Protein AF-A0A0V1AIL8-F1 (afdb_monomer_lite)

Sequence (150 aa):
MDTMMRKMDDLAKRMEQMERAAPRPPRTALGCFRCGSLDHLRRDCPQLRTRARPAHALNNGHGDRRLLAVTELQAGQAPSVAGKLNGLEISLLLDSGAVVSVVPLSTWHKSTGGEPLEAAGGSILLGDGRRVRLCGQGTLPLQLGSWRGR

Structure (mmCIF, N/CA/C/O backbone):
data_AF-A0A0V1AIL8-F1
#
_entry.id   AF-A0A0V1AIL8-F1
#
loop_
_atom_site.group_PDB
_atom_site.id
_atom_site.type_symbol
_atom_site.label_atom_id
_atom_site.label_alt_id
_atom_site.label_comp_id
_atom_site.label_asym_id
_atom_site.label_entity_id
_atom_site.label_seq_id
_atom_site.pdbx_PDB_ins_code
_atom_site.Cartn_x
_atom_site.Cartn_y
_atom_site.Cartn_z
_atom_site.occupancy
_atom_site.B_iso_or_equiv
_atom_site.auth_seq_id
_atom_site.auth_comp_id
_atom_site.auth_asym_id
_atom_site.auth_atom_id
_atom_site.pdbx_PDB_model_num
ATOM 1 N N . MET A 1 1 ? -6.981 49.167 2.073 1.00 60.38 1 MET A N 1
ATOM 2 C CA . MET A 1 1 ? -6.264 47.868 2.062 1.00 60.38 1 MET A CA 1
ATOM 3 C C . MET A 1 1 ? -6.998 46.835 1.205 1.00 60.38 1 MET A C 1
ATOM 5 O O . MET A 1 1 ? -6.346 46.060 0.516 1.00 60.38 1 MET A O 1
ATOM 9 N N . ASP A 1 2 ? -8.329 46.898 1.137 1.00 67.00 2 ASP A N 1
ATOM 10 C CA . ASP A 1 2 ? -9.203 45.979 0.385 1.00 67.00 2 ASP A CA 1
ATOM 11 C C . ASP A 1 2 ? -8.920 45.911 -1.123 1.00 67.00 2 ASP A C 1
ATOM 13 O O . ASP A 1 2 ? -8.979 44.846 -1.732 1.00 67.00 2 ASP A O 1
ATOM 17 N N . THR A 1 3 ? -8.542 47.035 -1.736 1.00 74.81 3 THR A N 1
ATOM 18 C CA . THR A 1 3 ? -8.217 47.106 -3.171 1.00 74.81 3 THR A CA 1
ATOM 19 C C . THR A 1 3 ? -6.947 46.333 -3.533 1.00 74.81 3 THR A C 1
ATOM 21 O O . THR A 1 3 ? -6.831 45.830 -4.648 1.00 74.81 3 THR A O 1
ATOM 24 N N . MET A 1 4 ? -5.991 46.224 -2.605 1.00 69.62 4 MET A N 1
ATOM 25 C CA . MET A 1 4 ? -4.747 45.481 -2.829 1.00 69.62 4 MET A CA 1
ATOM 26 C C . MET A 1 4 ? -4.984 43.972 -2.709 1.00 69.62 4 MET A C 1
ATOM 28 O O . MET A 1 4 ? -4.476 43.203 -3.519 1.00 69.62 4 MET A O 1
ATOM 32 N N . MET A 1 5 ? -5.825 43.569 -1.752 1.00 72.69 5 MET A N 1
ATOM 33 C CA . MET A 1 5 ? -6.196 42.173 -1.511 1.00 72.69 5 MET A CA 1
ATOM 34 C C . MET A 1 5 ? -6.917 41.574 -2.728 1.00 72.69 5 MET A C 1
ATOM 36 O O . MET A 1 5 ? -6.508 40.542 -3.247 1.00 72.69 5 MET A O 1
ATOM 40 N N . ARG A 1 6 ? -7.875 42.317 -3.303 1.00 77.62 6 ARG A N 1
ATOM 41 C CA . ARG A 1 6 ? -8.583 41.907 -4.531 1.00 77.62 6 ARG A CA 1
ATOM 42 C C . ARG A 1 6 ? -7.661 41.741 -5.741 1.00 77.62 6 ARG A C 1
ATOM 44 O O . ARG A 1 6 ? -7.903 40.883 -6.582 1.00 77.62 6 ARG A O 1
ATOM 51 N N . LYS A 1 7 ? -6.605 42.557 -5.846 1.00 79.69 7 LYS A N 1
ATOM 52 C CA . LYS A 1 7 ? -5.611 42.427 -6.923 1.00 79.69 7 LYS A CA 1
ATOM 53 C C . LYS A 1 7 ? -4.747 41.179 -6.753 1.00 79.69 7 LYS A C 1
ATOM 55 O O . LYS A 1 7 ? -4.402 40.562 -7.755 1.00 79.69 7 LYS A O 1
ATOM 60 N N . MET A 1 8 ? -4.424 40.797 -5.517 1.00 80.25 8 MET A N 1
ATOM 61 C CA . MET A 1 8 ? -3.713 39.545 -5.249 1.00 80.25 8 MET A CA 1
ATOM 62 C C . MET A 1 8 ? -4.567 38.321 -5.589 1.00 80.25 8 MET A C 1
ATOM 64 O O . MET A 1 8 ? -4.051 37.395 -6.208 1.00 80.25 8 MET A O 1
ATOM 68 N N . ASP A 1 9 ? -5.866 38.349 -5.285 1.00 79.25 9 ASP A N 1
ATOM 69 C CA . ASP A 1 9 ? -6.784 37.258 -5.640 1.00 79.25 9 ASP A CA 1
ATOM 70 C C . ASP A 1 9 ? -6.947 37.099 -7.161 1.00 79.25 9 ASP A C 1
ATOM 72 O O . ASP A 1 9 ? -6.987 35.977 -7.674 1.00 79.25 9 ASP A O 1
ATOM 76 N N . ASP A 1 10 ? -7.005 38.210 -7.906 1.00 81.44 10 ASP A N 1
ATOM 77 C CA . ASP A 1 10 ? -7.098 38.175 -9.373 1.00 81.44 10 ASP A CA 1
ATOM 78 C C . ASP A 1 10 ? -5.805 37.635 -10.006 1.00 81.44 10 ASP A C 1
ATOM 80 O O . ASP A 1 10 ? -5.847 36.855 -10.958 1.00 81.44 10 ASP A O 1
ATOM 84 N N . LEU A 1 11 ? -4.644 37.984 -9.438 1.00 79.25 11 LEU A N 1
ATOM 85 C CA . LEU A 1 11 ? -3.350 37.437 -9.852 1.00 79.25 11 LEU A CA 1
ATOM 86 C C . LEU A 1 11 ? -3.232 35.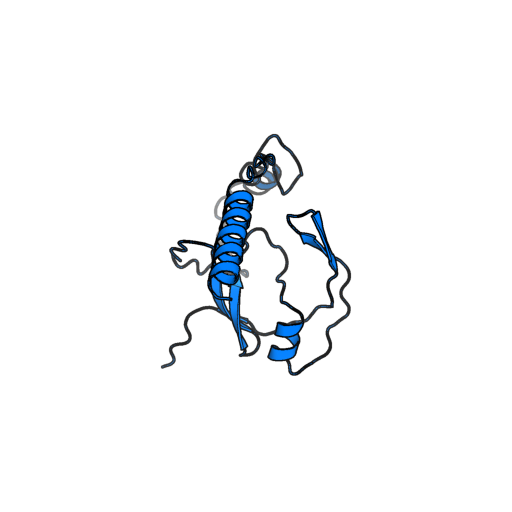941 -9.527 1.00 79.25 11 LEU A C 1
ATOM 88 O O . LEU A 1 11 ? -2.793 35.176 -10.384 1.00 79.25 11 LEU A O 1
ATOM 92 N N . ALA A 1 12 ? -3.686 35.507 -8.348 1.00 78.50 12 ALA A N 1
ATOM 93 C CA . ALA A 1 12 ? -3.688 34.098 -7.955 1.00 78.50 12 ALA A CA 1
ATOM 94 C C . ALA A 1 12 ? -4.558 33.249 -8.897 1.00 78.50 12 ALA A C 1
ATOM 96 O O . ALA A 1 12 ? -4.115 32.209 -9.387 1.00 78.50 12 ALA A O 1
ATOM 97 N N . LYS A 1 13 ? -5.754 33.740 -9.249 1.00 77.94 13 LYS A N 1
ATOM 98 C CA . LYS A 1 13 ? -6.630 33.081 -10.232 1.00 77.94 13 LYS A CA 1
ATOM 99 C C . LYS A 1 13 ? -5.996 32.986 -11.617 1.00 77.94 13 LYS A C 1
ATOM 101 O O . LYS A 1 13 ? -6.147 31.967 -12.287 1.00 77.94 13 LYS A O 1
ATOM 106 N N . ARG A 1 14 ? -5.278 34.026 -12.051 1.00 77.88 14 ARG A N 1
ATOM 107 C CA . ARG A 1 14 ? -4.578 34.030 -13.346 1.00 77.88 14 ARG A CA 1
ATOM 108 C C . ARG A 1 14 ? -3.415 33.038 -13.374 1.00 77.88 14 ARG A C 1
ATOM 110 O O . ARG A 1 14 ? -3.211 32.406 -14.407 1.00 77.88 14 ARG A O 1
ATOM 117 N N . MET A 1 15 ? -2.699 32.858 -12.263 1.00 72.50 15 MET A N 1
ATOM 118 C CA . MET A 1 15 ? -1.653 31.834 -12.150 1.00 72.50 15 MET A CA 1
ATOM 119 C C . MET A 1 15 ? -2.238 30.416 -12.219 1.00 72.50 15 MET A C 1
ATOM 121 O O . MET A 1 15 ? -1.769 29.610 -13.020 1.00 72.50 15 MET A O 1
ATOM 125 N N . GLU A 1 16 ? -3.326 30.136 -11.492 1.00 75.44 16 GLU A N 1
ATOM 126 C CA . GLU A 1 16 ? -3.992 28.821 -11.518 1.00 75.44 16 GLU A CA 1
ATOM 127 C C . GLU A 1 16 ? -4.579 28.493 -12.909 1.00 75.44 16 GLU A C 1
ATOM 129 O O . GLU A 1 16 ? -4.551 27.351 -13.378 1.00 75.44 16 GLU A O 1
ATOM 134 N N . GLN A 1 17 ? -5.089 29.507 -13.618 1.00 70.31 17 GLN A N 1
ATOM 135 C CA . GLN A 1 17 ? -5.621 29.348 -14.973 1.00 70.31 17 GLN A CA 1
ATOM 136 C C . GLN A 1 17 ? -4.517 29.073 -16.007 1.00 70.31 17 GLN A C 1
ATOM 138 O O . GLN A 1 17 ? -4.748 28.330 -16.963 1.00 70.31 17 GLN A O 1
ATOM 143 N N . MET A 1 18 ? -3.312 29.609 -15.792 1.00 63.00 18 MET A N 1
ATOM 144 C CA . MET A 1 18 ? -2.139 29.348 -16.629 1.00 63.00 18 MET A CA 1
ATOM 145 C C . MET A 1 18 ? -1.575 27.937 -16.397 1.00 63.00 18 MET A C 1
ATOM 147 O O . MET A 1 18 ? -1.212 27.265 -17.359 1.00 63.00 18 MET A O 1
ATOM 151 N N . GLU A 1 19 ? -1.600 27.436 -15.156 1.00 63.22 19 GLU A N 1
ATOM 152 C CA . GLU A 1 19 ? -1.229 26.047 -14.836 1.00 63.22 19 GLU A CA 1
ATOM 153 C C . GLU A 1 19 ? -2.203 25.023 -15.439 1.00 63.22 19 GLU A C 1
ATOM 155 O O . GLU A 1 19 ? -1.780 23.981 -15.944 1.00 63.22 19 GLU A O 1
ATOM 160 N N . ARG A 1 20 ? -3.510 25.324 -15.471 1.00 61.41 20 ARG A N 1
ATOM 161 C CA . ARG A 1 20 ? -4.511 24.465 -16.136 1.00 61.41 20 ARG A CA 1
ATOM 162 C C . ARG A 1 20 ? -4.405 24.456 -17.663 1.00 61.41 20 ARG A C 1
ATOM 164 O O . ARG A 1 20 ? -4.902 23.513 -18.281 1.00 61.41 20 ARG A O 1
ATOM 171 N N . ALA A 1 21 ? -3.783 25.472 -18.259 1.00 55.47 21 ALA A N 1
ATOM 172 C CA . ALA A 1 21 ? -3.571 25.589 -19.701 1.00 55.47 21 ALA A CA 1
ATOM 173 C C . ALA A 1 21 ? -2.252 24.953 -20.183 1.00 55.47 21 ALA A C 1
ATOM 175 O O . ALA A 1 21 ? -1.985 24.945 -21.386 1.00 55.47 21 ALA A O 1
ATOM 176 N N . ALA A 1 22 ? -1.438 24.395 -19.278 1.00 53.81 22 ALA A N 1
ATOM 177 C CA . ALA A 1 22 ? -0.236 23.666 -19.657 1.00 53.81 22 ALA A CA 1
ATOM 178 C C . ALA A 1 22 ? -0.601 22.463 -20.557 1.00 53.81 22 ALA A C 1
ATOM 180 O O . ALA A 1 22 ? -1.507 21.690 -20.213 1.00 53.81 22 ALA A O 1
ATOM 181 N N . PRO A 1 23 ? 0.086 22.261 -21.700 1.00 48.88 23 PRO A N 1
ATOM 182 C CA . PRO A 1 23 ? -0.129 21.087 -22.528 1.00 48.88 23 PRO A CA 1
ATOM 183 C C . PRO A 1 23 ? 0.156 19.852 -21.681 1.00 48.88 23 PRO A C 1
ATOM 185 O O . PRO A 1 23 ? 1.267 19.664 -21.182 1.00 48.88 23 PRO A O 1
ATOM 188 N N . ARG A 1 24 ? -0.856 18.999 -21.503 1.00 55.66 24 ARG A N 1
ATOM 189 C CA . ARG A 1 24 ? -0.638 17.672 -20.925 1.00 55.66 24 ARG A CA 1
ATOM 190 C C . ARG A 1 24 ? 0.419 16.986 -21.791 1.00 55.66 24 ARG A C 1
ATOM 192 O O . ARG A 1 24 ? 0.269 17.030 -23.017 1.00 55.66 24 ARG A O 1
ATOM 199 N N . PRO A 1 25 ? 1.461 16.367 -21.206 1.00 46.38 25 PRO A N 1
ATOM 200 C CA . PRO A 1 25 ? 2.428 15.640 -22.006 1.00 46.38 25 PRO A CA 1
ATOM 201 C C . PRO A 1 25 ? 1.652 14.639 -22.871 1.00 46.38 25 PRO A C 1
ATOM 203 O O . PRO A 1 25 ? 0.714 14.002 -22.364 1.00 46.38 25 PRO A O 1
ATOM 206 N N . PRO A 1 26 ? 1.961 14.531 -24.175 1.00 42.41 26 PRO A N 1
ATOM 207 C CA . PRO A 1 26 ? 1.349 13.510 -25.004 1.00 42.41 26 PRO A CA 1
ATOM 208 C C . PRO A 1 26 ? 1.521 12.173 -24.283 1.00 42.41 26 PRO A C 1
ATOM 210 O O . PRO A 1 26 ? 2.570 11.900 -23.701 1.00 42.41 26 PRO A O 1
ATOM 213 N N . ARG A 1 27 ? 0.466 11.356 -24.254 1.00 56.62 27 ARG A N 1
ATOM 214 C CA . ARG A 1 27 ? 0.518 9.988 -23.724 1.00 56.62 27 ARG A CA 1
ATOM 215 C C . ARG A 1 27 ? 1.374 9.122 -24.657 1.00 56.62 27 ARG A C 1
ATOM 217 O O . ARG A 1 27 ? 0.875 8.198 -25.286 1.00 56.62 27 ARG A O 1
ATOM 224 N N . THR A 1 28 ? 2.656 9.430 -24.795 1.00 53.53 28 THR A N 1
ATOM 225 C CA . THR A 1 28 ? 3.636 8.656 -25.553 1.00 53.53 28 THR A CA 1
ATOM 226 C C . THR A 1 28 ? 4.140 7.515 -24.681 1.00 53.53 28 THR A C 1
ATOM 228 O O . THR A 1 28 ? 5.272 7.490 -24.219 1.00 53.53 28 THR A O 1
ATOM 231 N N . ALA A 1 29 ? 3.264 6.546 -24.449 1.00 56.47 29 ALA A N 1
ATOM 232 C CA . ALA A 1 29 ? 3.669 5.191 -24.104 1.00 56.47 29 ALA A CA 1
ATOM 233 C C . ALA A 1 29 ? 2.608 4.237 -24.655 1.00 56.47 29 ALA A C 1
ATOM 235 O O . ALA A 1 29 ? 1.839 3.624 -23.917 1.00 56.47 29 ALA A O 1
ATOM 236 N N . LEU A 1 30 ? 2.534 4.153 -25.986 1.00 62.47 30 LEU A N 1
ATOM 237 C CA . LEU A 1 30 ? 1.710 3.185 -26.710 1.00 62.47 30 LEU A CA 1
ATOM 238 C C . LEU A 1 30 ? 2.375 1.793 -26.654 1.00 62.47 30 LEU A C 1
ATOM 240 O O . LEU A 1 30 ? 2.591 1.161 -27.673 1.00 62.47 30 LEU A O 1
ATOM 244 N N . GLY A 1 31 ? 2.790 1.357 -25.461 1.00 68.94 31 GLY A N 1
ATOM 245 C CA . GLY A 1 31 ? 3.685 0.217 -25.288 1.00 68.94 31 GLY A CA 1
ATOM 246 C C . GLY A 1 31 ? 3.285 -0.730 -24.162 1.00 68.94 31 GLY A C 1
ATOM 247 O O . GLY A 1 31 ? 2.531 -0.410 -23.241 1.00 68.94 31 GLY A O 1
ATOM 248 N N . CYS A 1 32 ? 3.799 -1.945 -24.246 1.00 80.81 32 CYS A N 1
ATOM 249 C CA . CYS A 1 32 ? 3.581 -3.037 -23.333 1.00 80.81 32 CYS A CA 1
ATOM 250 C C . CYS A 1 32 ? 4.399 -2.835 -22.064 1.00 80.81 32 CYS A C 1
ATOM 252 O O . CYS A 1 32 ? 5.580 -3.165 -21.997 1.00 80.81 32 CYS A O 1
ATOM 254 N N . PHE A 1 33 ? 3.725 -2.409 -21.001 1.00 72.50 33 PHE A N 1
ATOM 255 C CA . PHE A 1 33 ? 4.311 -2.264 -19.665 1.00 72.50 33 PHE A CA 1
ATOM 256 C C . PHE A 1 33 ? 4.893 -3.559 -19.068 1.00 72.50 33 PHE A C 1
ATOM 258 O O . PHE A 1 33 ? 5.560 -3.508 -18.043 1.00 72.50 33 PHE A O 1
ATOM 265 N N . ARG A 1 34 ? 4.615 -4.729 -19.664 1.00 72.06 34 ARG A N 1
ATOM 266 C CA . ARG A 1 34 ? 5.117 -6.029 -19.191 1.00 72.06 34 ARG A CA 1
ATOM 267 C C . ARG A 1 34 ? 6.489 -6.374 -19.771 1.00 72.06 34 ARG A C 1
ATOM 269 O O . ARG A 1 34 ? 7.337 -6.847 -19.028 1.00 72.06 34 ARG A O 1
ATOM 276 N N . CYS A 1 35 ? 6.692 -6.183 -21.075 1.00 78.81 35 CYS A N 1
ATOM 277 C CA . CYS A 1 35 ? 7.947 -6.544 -21.749 1.00 78.81 35 CYS A CA 1
ATOM 278 C C . CYS A 1 35 ? 8.744 -5.338 -22.266 1.00 78.81 35 CYS A C 1
ATOM 280 O O . CYS A 1 35 ? 9.822 -5.523 -22.818 1.00 78.81 35 CYS A O 1
ATOM 282 N N . GLY A 1 36 ? 8.222 -4.119 -22.116 1.00 72.56 36 GLY A N 1
ATOM 283 C CA . GLY A 1 36 ? 8.859 -2.883 -22.575 1.00 72.56 36 GLY A CA 1
ATOM 284 C C . GLY A 1 36 ? 8.732 -2.613 -24.078 1.00 72.56 36 GLY A C 1
ATOM 285 O O . GLY A 1 36 ? 9.246 -1.607 -24.551 1.00 72.56 36 GLY A O 1
ATOM 286 N N . SER A 1 37 ? 8.054 -3.479 -24.839 1.00 74.56 37 SER A N 1
ATOM 287 C CA . SER A 1 37 ? 7.854 -3.286 -26.281 1.00 74.56 37 SER A CA 1
ATOM 288 C C . SER A 1 37 ? 6.921 -2.108 -26.569 1.00 74.56 37 SER A C 1
ATOM 290 O O . SER A 1 37 ? 5.924 -1.940 -25.878 1.00 74.56 37 SER A O 1
ATOM 292 N N . LEU A 1 38 ? 7.199 -1.328 -27.613 1.00 81.62 38 LEU A N 1
ATOM 293 C CA . LEU A 1 38 ? 6.329 -0.240 -28.090 1.00 81.62 38 LEU A CA 1
ATOM 294 C C . LEU A 1 38 ? 5.359 -0.680 -29.200 1.00 81.62 38 LEU A C 1
ATOM 296 O O . LEU A 1 38 ? 4.599 0.133 -29.707 1.00 81.62 38 LEU A O 1
ATOM 300 N N . ASP A 1 39 ? 5.413 -1.952 -29.596 1.00 77.12 39 ASP A N 1
ATOM 301 C CA . ASP A 1 39 ? 4.666 -2.494 -30.738 1.00 77.12 39 ASP A CA 1
ATOM 302 C C . ASP A 1 39 ? 3.223 -2.887 -30.372 1.00 77.12 39 ASP A C 1
ATOM 304 O O . ASP A 1 39 ? 2.311 -2.847 -31.191 1.00 77.12 39 ASP A O 1
ATOM 308 N N . HIS A 1 40 ? 2.994 -3.240 -29.107 1.00 79.88 40 HIS A N 1
ATOM 309 C CA . HIS A 1 40 ? 1.704 -3.719 -28.625 1.00 79.88 40 HIS A CA 1
ATOM 310 C C . HIS A 1 40 ? 1.402 -3.188 -27.227 1.00 79.88 40 HIS A C 1
ATOM 312 O O . HIS A 1 40 ? 2.300 -2.880 -26.448 1.00 79.88 40 HIS A O 1
ATOM 318 N N . LEU A 1 41 ? 0.121 -3.138 -26.862 1.00 80.56 41 LEU A N 1
ATOM 319 C CA . LEU A 1 41 ? -0.299 -2.859 -25.489 1.00 80.56 41 LEU A CA 1
ATOM 320 C C . LEU A 1 41 ? -0.223 -4.135 -24.647 1.00 80.56 41 LEU A C 1
ATOM 322 O O . LEU A 1 41 ? -0.281 -5.244 -25.171 1.00 80.56 41 LEU A O 1
ATOM 326 N N . ARG A 1 42 ? -0.166 -4.001 -23.314 1.00 74.50 42 ARG A N 1
ATOM 327 C CA . ARG A 1 42 ? -0.064 -5.150 -22.388 1.00 74.50 42 ARG A CA 1
ATOM 328 C C . ARG A 1 42 ? -1.063 -6.274 -22.692 1.00 74.50 42 ARG A C 1
ATOM 330 O O . ARG A 1 42 ? -0.691 -7.431 -22.547 1.00 74.50 42 ARG A O 1
ATOM 337 N N . ARG A 1 43 ? -2.290 -5.949 -23.112 1.00 71.06 43 ARG A N 1
ATOM 338 C CA . ARG A 1 43 ? -3.354 -6.920 -23.443 1.00 71.06 43 ARG A CA 1
ATOM 339 C C . ARG A 1 43 ? -3.021 -7.831 -24.635 1.00 71.06 43 ARG A C 1
ATOM 341 O O . ARG A 1 43 ? -3.487 -8.960 -24.680 1.00 71.06 43 ARG A O 1
ATOM 348 N N . ASP A 1 44 ? -2.170 -7.357 -25.537 1.00 71.62 44 ASP A N 1
ATOM 349 C CA . ASP A 1 44 ? -1.783 -8.025 -26.781 1.00 71.62 44 ASP A CA 1
ATOM 350 C C . ASP A 1 44 ? -0.388 -8.665 -26.667 1.00 71.62 44 ASP A C 1
ATOM 352 O O . ASP A 1 44 ? 0.179 -9.141 -27.647 1.00 71.62 44 ASP A O 1
ATOM 356 N N . CYS A 1 45 ? 0.181 -8.696 -25.454 1.00 79.94 45 CYS A N 1
ATOM 357 C CA . CYS A 1 45 ? 1.522 -9.210 -25.232 1.00 79.94 45 CYS A CA 1
ATOM 358 C C . CYS A 1 45 ? 1.615 -10.703 -25.572 1.00 79.94 45 CYS A C 1
ATOM 360 O O . CYS A 1 45 ? 0.917 -11.509 -24.954 1.00 79.94 45 CYS A O 1
ATOM 362 N N . PRO A 1 46 ? 2.517 -11.121 -26.479 1.00 74.44 46 PRO A N 1
ATOM 363 C CA . PRO A 1 46 ? 2.649 -12.525 -26.861 1.00 74.44 46 PRO A CA 1
ATOM 364 C C . PRO A 1 46 ? 3.069 -13.416 -25.684 1.00 74.44 46 PRO A C 1
ATOM 366 O O . PRO A 1 46 ? 2.703 -14.586 -25.651 1.00 74.44 46 PRO A O 1
ATOM 369 N N . GLN A 1 47 ? 3.726 -12.861 -24.656 1.00 67.75 47 GLN A N 1
ATOM 370 C CA . GLN A 1 47 ? 4.012 -13.588 -23.412 1.00 67.75 47 GLN A CA 1
ATOM 371 C C . GLN A 1 47 ? 2.753 -13.947 -22.599 1.00 67.75 47 GLN A C 1
ATOM 373 O O . GLN A 1 47 ? 2.816 -14.826 -21.743 1.00 67.75 47 GLN A O 1
ATOM 378 N N . LEU A 1 48 ? 1.603 -13.304 -22.848 1.00 60.59 48 LEU A N 1
ATOM 379 C CA . LEU A 1 48 ? 0.311 -13.746 -22.306 1.00 60.59 48 LEU A CA 1
ATOM 380 C C . LEU A 1 48 ? -0.241 -14.957 -23.071 1.00 60.59 48 LEU A C 1
ATOM 382 O O . LEU A 1 48 ? -0.954 -15.772 -22.489 1.00 60.59 48 LEU A O 1
ATOM 386 N N . ARG A 1 49 ? 0.099 -15.107 -24.358 1.00 53.62 49 ARG A N 1
ATOM 387 C CA . ARG A 1 49 ? -0.421 -16.183 -25.217 1.00 53.62 49 ARG A CA 1
ATOM 388 C 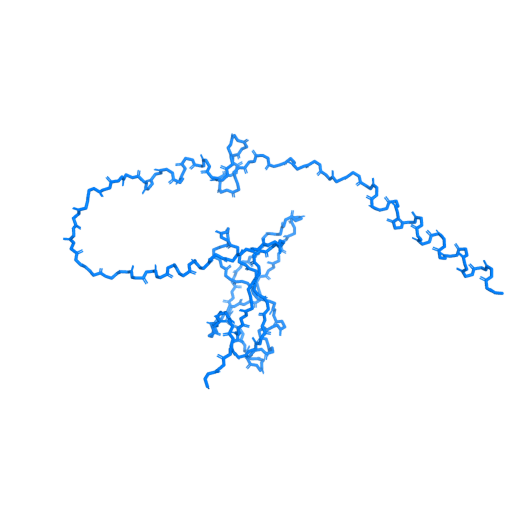C . ARG A 1 49 ? 0.246 -17.537 -24.969 1.00 53.62 49 ARG A C 1
ATOM 390 O O . ARG A 1 49 ? -0.338 -18.563 -25.303 1.00 53.62 49 ARG A O 1
ATOM 397 N N . THR A 1 50 ? 1.398 -17.580 -24.300 1.00 48.31 50 THR A N 1
ATOM 398 C CA . THR A 1 50 ? 2.132 -18.833 -24.032 1.00 48.31 50 THR A CA 1
ATOM 399 C C . THR A 1 50 ? 1.481 -19.735 -22.965 1.00 48.31 50 THR A C 1
ATOM 401 O O . THR A 1 50 ? 1.995 -20.815 -22.692 1.00 48.31 50 THR A O 1
ATOM 404 N N . ARG A 1 51 ? 0.335 -19.364 -22.366 1.00 46.69 51 ARG A N 1
ATOM 405 C CA . ARG A 1 51 ? -0.406 -20.240 -21.425 1.00 46.6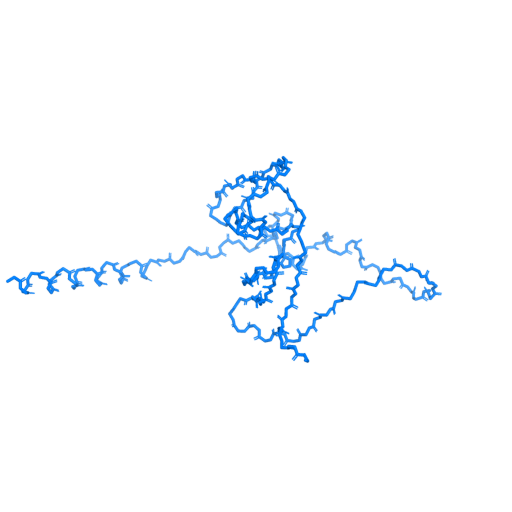9 51 ARG A CA 1
ATOM 406 C C . ARG A 1 51 ? -1.875 -20.502 -21.764 1.00 46.69 51 ARG A C 1
ATOM 408 O O . ARG A 1 51 ? -2.579 -21.078 -20.944 1.00 46.69 51 ARG A O 1
ATOM 415 N N . ALA A 1 52 ? -2.332 -20.171 -22.967 1.00 42.56 52 ALA A N 1
ATOM 416 C CA . ALA A 1 52 ? -3.682 -20.518 -23.409 1.00 42.56 52 ALA A CA 1
ATOM 417 C C . ALA A 1 52 ? -3.644 -21.548 -24.549 1.00 42.56 52 ALA A C 1
ATOM 419 O O . ALA A 1 52 ? -4.022 -21.256 -25.679 1.00 42.56 52 ALA A O 1
ATOM 420 N N . ARG A 1 53 ? -3.196 -22.778 -24.256 1.00 35.78 53 ARG A N 1
ATOM 421 C CA . ARG A 1 53 ? -3.737 -23.941 -24.979 1.00 35.78 53 ARG A CA 1
ATOM 422 C C . ARG A 1 53 ? -5.023 -24.337 -24.249 1.00 35.78 53 ARG A C 1
ATOM 424 O O . ARG A 1 53 ? -4.945 -24.565 -23.042 1.00 35.78 53 ARG A O 1
ATOM 431 N N . PRO A 1 54 ? -6.183 -24.421 -24.922 1.00 38.56 54 PRO A N 1
ATOM 432 C CA . PRO A 1 54 ? -7.368 -25.003 -24.315 1.00 38.56 54 PRO A CA 1
ATOM 433 C C . PRO A 1 54 ? -7.097 -26.501 -24.147 1.00 38.56 54 PRO A C 1
ATOM 435 O O . PRO A 1 54 ? -7.120 -27.265 -25.110 1.00 38.56 54 PRO A O 1
ATOM 438 N N . ALA A 1 55 ? -6.744 -26.912 -22.933 1.00 34.22 55 ALA A N 1
ATOM 439 C CA . ALA A 1 55 ? -6.726 -28.320 -22.584 1.00 34.22 55 ALA A CA 1
ATOM 440 C C . ALA A 1 55 ? -8.180 -28.770 -22.433 1.00 34.22 55 ALA A C 1
ATOM 442 O O . ALA A 1 55 ? -8.941 -28.196 -21.653 1.00 34.22 55 ALA A O 1
ATOM 443 N N . HIS A 1 56 ? -8.548 -29.772 -23.228 1.00 37.56 56 HIS A N 1
ATOM 444 C CA . HIS A 1 56 ? -9.768 -30.550 -23.077 1.00 37.56 56 HIS A CA 1
ATOM 445 C C . HIS A 1 56 ? -10.044 -30.859 -21.602 1.00 37.56 56 HIS A C 1
ATOM 447 O O . HIS A 1 56 ? -9.139 -31.221 -20.850 1.00 37.56 56 HIS A O 1
ATOM 453 N N . ALA A 1 57 ? -11.314 -30.736 -21.223 1.00 37.12 57 ALA A N 1
ATOM 454 C CA . ALA A 1 57 ? -11.820 -31.100 -19.915 1.00 37.12 57 ALA A CA 1
ATOM 455 C C . ALA A 1 57 ? -11.485 -32.566 -19.595 1.00 37.12 57 ALA A C 1
ATOM 457 O O . ALA A 1 57 ? -12.129 -33.482 -20.101 1.00 37.12 57 ALA A O 1
ATOM 458 N N . LEU A 1 58 ? -10.507 -32.777 -18.716 1.00 38.12 58 LEU A N 1
ATOM 459 C CA . LEU A 1 58 ? -10.481 -33.949 -17.857 1.00 38.12 58 LEU A CA 1
ATOM 460 C C . LEU A 1 58 ? -10.918 -33.478 -16.473 1.00 38.12 58 LEU A C 1
ATOM 462 O O . LEU A 1 58 ? -10.178 -32.809 -15.756 1.00 38.12 58 LEU A O 1
ATOM 466 N N . ASN A 1 59 ? -12.164 -33.798 -16.136 1.00 48.03 59 ASN A N 1
ATOM 467 C CA . ASN A 1 59 ? -12.645 -33.750 -14.767 1.00 48.03 59 ASN A CA 1
ATOM 468 C C . ASN A 1 59 ? -11.799 -34.722 -13.940 1.00 48.03 59 ASN A C 1
ATOM 470 O O . ASN A 1 59 ? -11.925 -35.932 -14.109 1.00 48.03 59 ASN A O 1
ATOM 474 N N . ASN A 1 60 ? -10.947 -34.205 -13.057 1.00 38.78 60 ASN A N 1
ATOM 475 C CA . ASN A 1 60 ? -10.595 -34.904 -11.830 1.00 38.78 60 ASN A CA 1
ATOM 476 C C . ASN A 1 60 ? -10.044 -33.931 -10.787 1.00 38.78 60 ASN A C 1
ATOM 478 O O . ASN A 1 60 ? -9.425 -32.923 -11.115 1.00 38.78 60 ASN A O 1
ATOM 482 N N . GLY A 1 61 ? -10.402 -34.202 -9.5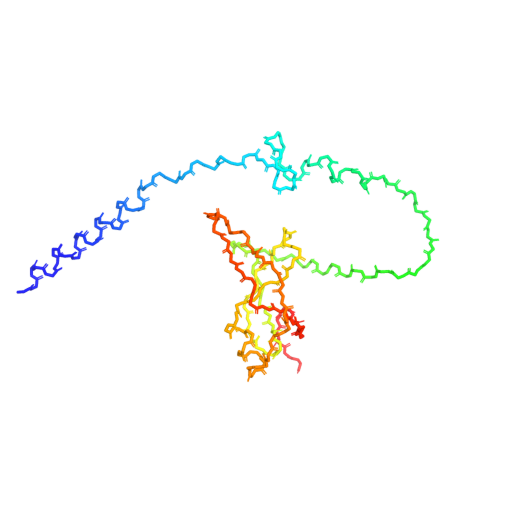36 1.00 44.62 61 GLY A N 1
ATOM 483 C CA . GLY A 1 61 ? -10.481 -33.220 -8.468 1.00 44.62 61 GLY A CA 1
ATOM 484 C C . GLY A 1 61 ? -9.163 -32.723 -7.877 1.00 44.62 61 GLY A C 1
ATOM 485 O O . GLY A 1 61 ? -8.087 -33.255 -8.120 1.00 44.62 61 GLY A O 1
ATOM 486 N N . HIS A 1 62 ? -9.368 -31.756 -6.977 1.00 44.62 62 HIS A N 1
ATOM 487 C CA . HIS A 1 62 ? -8.492 -31.294 -5.900 1.00 44.62 62 HIS A CA 1
ATOM 488 C C . HIS A 1 62 ? -7.704 -29.994 -6.151 1.00 44.62 62 HIS A C 1
ATOM 490 O O . HIS A 1 62 ? -6.669 -29.969 -6.802 1.00 44.62 62 HIS A O 1
ATOM 496 N N . GLY A 1 63 ? -8.199 -28.921 -5.515 1.00 48.44 63 GLY A N 1
ATOM 497 C CA . GLY A 1 63 ? -7.350 -27.902 -4.894 1.00 48.44 63 GLY A CA 1
ATOM 498 C C . GLY A 1 63 ? -6.872 -26.739 -5.763 1.00 48.44 63 GLY A C 1
ATOM 499 O O . GLY A 1 63 ? -5.676 -26.606 -5.954 1.00 48.44 63 GLY A O 1
ATOM 500 N N . ASP A 1 64 ? -7.771 -25.853 -6.206 1.00 42.09 64 ASP A N 1
ATOM 501 C CA . ASP A 1 64 ? -7.556 -24.404 -6.018 1.00 42.09 64 ASP A CA 1
ATOM 502 C C . ASP A 1 64 ? -8.823 -23.606 -6.351 1.00 42.09 64 ASP A C 1
ATOM 504 O O . ASP A 1 64 ? -9.081 -23.156 -7.470 1.00 42.09 64 ASP A O 1
ATOM 508 N N . ARG A 1 65 ? -9.668 -23.432 -5.334 1.00 36.94 65 ARG A N 1
ATOM 509 C CA . ARG A 1 65 ? -10.857 -22.584 -5.405 1.00 36.94 65 ARG A CA 1
ATOM 510 C C . ARG A 1 65 ? -10.427 -21.124 -5.255 1.00 36.94 65 ARG A C 1
ATOM 512 O O . ARG A 1 65 ? -10.625 -20.524 -4.202 1.00 36.94 65 ARG A O 1
ATOM 519 N N . ARG A 1 66 ? -9.865 -20.518 -6.306 1.00 42.66 66 ARG A N 1
ATOM 520 C CA . ARG A 1 66 ? -9.782 -19.049 -6.373 1.00 42.66 66 ARG A CA 1
ATOM 521 C C . ARG A 1 66 ? -11.161 -18.498 -6.716 1.00 42.66 66 ARG A C 1
ATOM 523 O O . ARG A 1 66 ? -11.536 -18.360 -7.874 1.00 42.66 66 ARG A O 1
ATOM 530 N N . LEU A 1 67 ? -11.926 -18.224 -5.665 1.00 31.88 67 LEU A N 1
ATOM 531 C CA . LEU A 1 67 ? -13.148 -17.429 -5.707 1.00 31.88 67 LEU A CA 1
ATOM 532 C C . LEU A 1 67 ? -12.807 -16.040 -6.266 1.00 31.88 67 LEU A C 1
ATOM 534 O O . LEU A 1 67 ? -12.289 -15.184 -5.555 1.00 31.88 67 LEU A O 1
ATOM 538 N N . LEU A 1 68 ? -13.091 -15.812 -7.546 1.00 36.56 68 LEU A N 1
ATOM 539 C CA . LEU A 1 68 ? -13.201 -14.464 -8.088 1.00 36.56 68 LEU A CA 1
ATOM 540 C C . LEU A 1 68 ? -14.628 -13.993 -7.822 1.00 36.56 68 LEU A C 1
ATOM 542 O O . LEU A 1 68 ? -15.522 -14.181 -8.642 1.00 36.56 68 LEU A O 1
ATOM 546 N N . ALA A 1 69 ? -14.847 -13.403 -6.649 1.00 34.47 69 ALA A N 1
ATOM 547 C CA . ALA A 1 69 ? -16.022 -12.573 -6.438 1.00 34.47 69 ALA A CA 1
ATOM 548 C C . ALA A 1 69 ? -15.815 -11.266 -7.219 1.00 34.47 69 ALA A C 1
ATOM 550 O O . ALA A 1 69 ? -15.366 -10.262 -6.675 1.00 34.47 69 ALA A O 1
ATOM 551 N N . VAL A 1 70 ? -16.080 -11.307 -8.525 1.00 38.59 70 VAL A N 1
ATOM 552 C CA . VAL A 1 70 ? -16.302 -10.105 -9.329 1.00 38.59 70 VAL A CA 1
ATOM 553 C C . VAL A 1 70 ? -17.785 -9.800 -9.199 1.00 38.59 70 VAL A C 1
ATOM 555 O O . VAL A 1 70 ? -18.606 -10.366 -9.913 1.00 38.59 70 VAL A O 1
ATOM 558 N N . THR A 1 71 ? -18.153 -8.962 -8.236 1.00 40.22 71 THR A N 1
ATOM 559 C CA . THR A 1 71 ? -19.425 -8.249 -8.354 1.00 40.22 71 THR A CA 1
ATOM 560 C C . THR A 1 71 ? -19.225 -7.123 -9.368 1.00 40.22 71 THR A C 1
ATOM 562 O O . THR A 1 71 ? -18.125 -6.575 -9.476 1.00 40.22 71 THR A O 1
ATOM 565 N N . GLU A 1 72 ? -20.258 -6.802 -10.151 1.00 41.38 72 GLU A N 1
ATOM 566 C CA . GLU A 1 72 ? -20.263 -5.633 -11.036 1.00 41.38 72 GLU A CA 1
ATOM 567 C C . GLU A 1 72 ? -20.128 -4.356 -10.198 1.00 41.38 72 GLU A C 1
ATOM 569 O O . GLU A 1 72 ? -21.106 -3.725 -9.801 1.00 41.38 72 GLU A O 1
ATOM 574 N N . LEU A 1 73 ? -18.894 -3.968 -9.891 1.00 44.72 73 LEU A N 1
ATOM 575 C CA . LEU A 1 73 ? -18.610 -2.658 -9.343 1.00 44.72 73 LEU A CA 1
ATOM 576 C C . LEU A 1 73 ? -18.611 -1.699 -10.533 1.00 44.72 73 LEU A C 1
ATOM 578 O O . LEU A 1 73 ? -17.617 -1.597 -11.254 1.00 44.72 73 LEU A O 1
ATOM 582 N N . GLN A 1 74 ? -19.741 -1.028 -10.778 1.00 45.22 74 GLN A N 1
ATOM 583 C CA . GLN A 1 74 ? -19.789 0.114 -11.693 1.00 45.22 74 GLN A CA 1
ATOM 584 C C . GLN A 1 74 ? -18.921 1.239 -11.109 1.00 45.22 74 GLN A C 1
ATOM 586 O O . GLN A 1 74 ? -19.399 2.157 -10.447 1.00 45.22 74 GLN A O 1
ATOM 591 N N . ALA A 1 75 ? -17.610 1.137 -11.312 1.00 46.19 75 ALA A N 1
ATOM 592 C CA . ALA A 1 75 ? -16.637 2.128 -10.893 1.00 46.19 75 ALA A CA 1
ATOM 593 C C . ALA A 1 75 ? -16.589 3.243 -11.941 1.00 46.19 75 ALA A C 1
ATOM 595 O O . ALA A 1 75 ? -15.719 3.288 -12.812 1.00 46.19 75 ALA A O 1
ATOM 596 N N . GLY A 1 76 ? -17.546 4.164 -11.859 1.00 47.34 76 GLY A N 1
ATOM 597 C CA . GLY A 1 76 ? -17.333 5.500 -12.393 1.00 47.34 76 GLY A CA 1
ATOM 598 C C . GLY A 1 76 ? -16.242 6.178 -11.564 1.00 47.34 76 GLY A C 1
ATOM 599 O O . GLY A 1 76 ? -16.493 6.525 -10.420 1.00 47.34 76 GLY A O 1
ATOM 600 N N . GLN A 1 77 ? -15.058 6.375 -12.159 1.00 52.12 77 GLN A N 1
ATOM 601 C CA . GLN A 1 77 ? -13.861 7.006 -11.568 1.00 52.12 77 GLN A CA 1
ATOM 602 C C . GLN A 1 77 ? -13.111 6.133 -10.531 1.00 52.12 77 GLN A C 1
ATOM 604 O O . GLN A 1 77 ? -13.437 6.126 -9.355 1.00 52.12 77 GLN A O 1
ATOM 609 N N . ALA A 1 78 ? -12.046 5.458 -10.995 1.00 56.12 78 ALA A N 1
ATOM 610 C CA . ALA A 1 78 ? -11.090 4.610 -10.256 1.00 56.12 78 ALA A CA 1
ATOM 611 C C . ALA A 1 78 ? -11.691 3.409 -9.476 1.00 56.12 78 ALA A C 1
ATOM 613 O O . ALA A 1 78 ? -12.616 3.568 -8.685 1.00 56.12 78 ALA A O 1
ATOM 614 N N . PRO A 1 79 ? -11.151 2.184 -9.638 1.00 71.06 79 PRO A N 1
ATOM 615 C CA . PRO A 1 79 ? -11.669 0.988 -8.972 1.00 71.06 79 PRO A CA 1
ATOM 616 C C . PRO A 1 79 ? -11.262 0.973 -7.489 1.00 71.06 79 PRO A C 1
ATOM 618 O O . PRO A 1 79 ? -10.351 0.252 -7.088 1.00 71.06 79 PRO A O 1
ATOM 621 N N . SER A 1 80 ? -11.902 1.815 -6.677 1.00 80.56 80 SER A N 1
ATOM 622 C CA . SER A 1 80 ? -11.702 1.854 -5.230 1.00 80.56 80 SER A CA 1
ATOM 623 C C . SER A 1 80 ? -12.784 1.063 -4.495 1.00 80.56 80 SER A C 1
ATOM 625 O O . SER A 1 80 ? -13.949 1.068 -4.888 1.00 80.56 80 SER A O 1
ATOM 627 N N . VAL A 1 81 ? -12.396 0.356 -3.435 1.00 83.81 81 VAL A N 1
ATOM 628 C CA . VAL A 1 81 ? -13.299 -0.417 -2.578 1.00 83.81 81 VAL A CA 1
ATOM 629 C C . VAL A 1 81 ? -13.018 -0.093 -1.116 1.00 83.81 81 VAL A C 1
ATOM 631 O O . VAL A 1 81 ? -11.864 0.004 -0.701 1.00 83.81 81 VAL A O 1
ATOM 634 N N . ALA A 1 82 ? -14.070 0.079 -0.321 1.00 86.44 82 ALA A N 1
ATOM 635 C CA . ALA A 1 82 ? -13.923 0.194 1.124 1.00 86.44 82 ALA A CA 1
ATOM 636 C C . ALA A 1 82 ? -13.518 -1.160 1.730 1.00 86.44 82 ALA A C 1
ATOM 638 O O . ALA A 1 82 ? -14.013 -2.218 1.327 1.00 86.44 82 ALA A O 1
ATOM 639 N N . GLY A 1 83 ? -12.646 -1.127 2.731 1.00 87.62 83 GLY A N 1
ATOM 640 C CA . GLY A 1 83 ? -12.232 -2.316 3.461 1.00 87.62 83 GLY A CA 1
ATOM 641 C C . GLY A 1 83 ? -11.706 -2.002 4.853 1.00 87.62 83 GLY A C 1
ATOM 642 O O . GLY A 1 83 ? -11.625 -0.845 5.261 1.00 87.62 83 GLY A O 1
ATOM 643 N N . LYS A 1 84 ? -11.365 -3.058 5.587 1.00 89.88 84 LYS A N 1
ATOM 644 C CA . LYS A 1 84 ? -10.796 -2.998 6.933 1.00 89.88 84 LYS A CA 1
ATOM 645 C C . LYS A 1 84 ? -9.458 -3.717 6.957 1.00 89.88 84 LYS A C 1
ATOM 647 O O . LYS A 1 84 ? -9.412 -4.913 6.678 1.00 89.88 84 LYS A O 1
ATOM 652 N N . LEU A 1 85 ? -8.392 -3.002 7.303 1.00 89.81 85 LEU A N 1
ATOM 653 C CA . LEU A 1 85 ? -7.053 -3.551 7.504 1.00 89.81 85 LEU A CA 1
ATOM 654 C C . LEU A 1 85 ? -6.770 -3.607 9.002 1.00 89.81 85 LEU A C 1
ATOM 656 O O . LEU A 1 85 ? -6.652 -2.570 9.644 1.00 89.81 85 LEU A O 1
ATOM 660 N N . ASN A 1 86 ? -6.712 -4.807 9.570 1.00 92.12 86 ASN A N 1
ATOM 661 C CA . ASN A 1 86 ? -6.645 -5.002 11.020 1.00 92.12 86 ASN A CA 1
ATOM 662 C C . ASN A 1 86 ? -7.722 -4.213 11.793 1.00 92.12 86 ASN A C 1
ATOM 664 O O . ASN A 1 86 ? -7.455 -3.581 12.809 1.00 92.12 86 ASN A O 1
ATOM 668 N N . GLY A 1 87 ? -8.945 -4.186 11.254 1.00 87.88 87 GLY A N 1
ATOM 669 C CA . GLY A 1 87 ? -10.070 -3.431 11.816 1.00 87.88 87 GLY A CA 1
ATOM 670 C C . GLY A 1 87 ? -10.092 -1.935 11.472 1.00 87.88 87 GLY A C 1
ATOM 671 O O . GLY A 1 87 ? -11.152 -1.322 11.592 1.00 87.88 87 GLY A O 1
ATOM 672 N N . LEU A 1 88 ? -8.989 -1.357 10.980 1.00 90.75 88 LEU A N 1
ATOM 673 C CA . LEU A 1 88 ? -8.929 0.037 10.537 1.00 90.75 88 LEU A CA 1
ATOM 674 C C . LEU A 1 88 ? -9.618 0.203 9.178 1.00 90.75 88 LEU A C 1
ATOM 676 O O . LEU A 1 88 ? -9.201 -0.404 8.191 1.00 90.75 88 LEU A O 1
ATOM 680 N N . GLU A 1 89 ? -10.641 1.053 9.113 1.00 91.31 89 GLU A N 1
ATOM 681 C CA . GLU A 1 89 ? -11.331 1.373 7.860 1.00 91.31 89 GLU A CA 1
ATOM 682 C C . GLU A 1 89 ? -10.430 2.165 6.907 1.00 91.31 89 GLU A C 1
ATOM 684 O O . GLU A 1 89 ? -9.865 3.200 7.265 1.00 91.31 89 GLU A O 1
ATOM 689 N N . ILE A 1 90 ? -10.300 1.662 5.678 1.00 87.75 90 ILE A N 1
ATOM 690 C CA . ILE A 1 90 ? -9.479 2.243 4.617 1.00 87.75 90 ILE A CA 1
ATOM 691 C C . ILE A 1 90 ? -10.192 2.153 3.261 1.00 87.75 90 ILE A C 1
ATOM 693 O O . ILE A 1 90 ? -10.998 1.254 3.015 1.00 87.75 90 ILE A O 1
ATOM 697 N N . SER A 1 91 ? -9.858 3.072 2.354 1.00 89.62 91 SER A N 1
ATOM 698 C CA . SER A 1 91 ? -10.191 2.946 0.932 1.00 89.62 91 SER A CA 1
ATOM 699 C C . SER A 1 91 ? -9.030 2.273 0.202 1.00 89.62 91 SER A C 1
ATOM 701 O O . SER A 1 91 ? -7.885 2.714 0.324 1.00 89.62 91 SER A O 1
ATOM 703 N N . LEU A 1 92 ? -9.311 1.195 -0.529 1.00 88.19 92 LEU A N 1
ATOM 704 C CA . LEU A 1 92 ? -8.325 0.414 -1.271 1.00 88.19 92 LEU A CA 1
ATOM 705 C C . LEU A 1 92 ? -8.472 0.653 -2.766 1.00 88.19 92 LEU A C 1
ATOM 707 O O . LEU A 1 92 ? -9.563 0.513 -3.306 1.00 88.19 92 LEU A O 1
ATOM 711 N N . LEU A 1 93 ? -7.364 0.936 -3.446 1.00 88.44 93 LEU A N 1
ATOM 712 C CA . LEU A 1 93 ? -7.312 0.959 -4.904 1.00 88.44 93 LEU A CA 1
ATOM 713 C C . LEU A 1 93 ? -7.029 -0.451 -5.435 1.00 88.44 93 LEU A C 1
ATOM 715 O O . LEU A 1 93 ? -6.024 -1.062 -5.073 1.00 88.44 93 LEU A O 1
ATOM 719 N N . LEU A 1 94 ? -7.895 -0.955 -6.312 1.00 85.00 94 LEU A N 1
ATOM 720 C CA . LEU A 1 94 ? -7.713 -2.245 -6.968 1.00 85.00 94 LEU A CA 1
ATOM 721 C C . LEU A 1 94 ? -6.882 -2.075 -8.238 1.00 85.00 94 LEU A C 1
ATOM 723 O O . LEU A 1 94 ? -7.346 -1.540 -9.244 1.00 85.00 94 LEU A O 1
ATOM 727 N N . ASP A 1 95 ? -5.655 -2.580 -8.204 1.00 80.75 95 ASP A N 1
ATOM 728 C CA . ASP A 1 95 ? -4.757 -2.567 -9.351 1.00 80.75 95 ASP A CA 1
ATOM 729 C C . ASP A 1 95 ? -4.449 -3.996 -9.817 1.00 80.75 95 ASP A C 1
ATOM 731 O O . ASP A 1 95 ? -3.628 -4.700 -9.234 1.00 80.75 95 ASP A O 1
ATOM 735 N N . SER A 1 96 ? -5.084 -4.421 -10.915 1.00 79.69 96 SER A N 1
ATOM 736 C CA . SER A 1 96 ? -4.786 -5.707 -11.579 1.00 79.69 96 SER A CA 1
ATOM 737 C C . SER A 1 96 ? -3.358 -5.787 -12.147 1.00 79.69 96 SER A C 1
ATOM 739 O O . SER A 1 96 ? -2.880 -6.855 -12.548 1.00 79.69 96 SER A O 1
ATOM 741 N N . GLY A 1 97 ? -2.677 -4.644 -12.239 1.00 77.75 97 GLY A N 1
ATOM 742 C CA . GLY A 1 97 ? -1.293 -4.526 -12.651 1.00 77.75 97 GLY A CA 1
ATOM 743 C C . GLY A 1 97 ? -0.288 -4.802 -11.539 1.00 77.75 97 GLY A C 1
ATOM 744 O O . GLY A 1 97 ? 0.841 -5.170 -11.870 1.00 77.75 97 GLY A O 1
ATOM 745 N N . ALA A 1 98 ? -0.693 -4.676 -10.275 1.00 78.44 98 ALA A N 1
ATOM 746 C CA . ALA A 1 98 ? 0.174 -4.836 -9.120 1.00 78.44 98 ALA A CA 1
ATOM 747 C C . ALA A 1 98 ? 0.348 -6.314 -8.735 1.00 78.44 98 ALA A C 1
ATOM 749 O O . ALA A 1 98 ? -0.603 -7.091 -8.697 1.00 78.44 98 ALA A O 1
ATOM 750 N N . VAL A 1 99 ? 1.589 -6.698 -8.426 1.00 80.62 99 VAL A N 1
ATOM 751 C CA . VAL A 1 99 ? 1.938 -8.038 -7.905 1.00 80.62 99 VAL A CA 1
ATOM 752 C C . VAL A 1 99 ? 2.102 -8.059 -6.384 1.00 80.62 99 VAL A C 1
ATOM 754 O O . VAL A 1 99 ? 2.196 -9.128 -5.792 1.00 80.62 99 VAL A O 1
ATOM 757 N N . VAL A 1 100 ? 2.135 -6.881 -5.757 1.00 82.94 100 VAL A N 1
ATOM 758 C CA . VAL A 1 100 ? 2.252 -6.683 -4.310 1.00 82.94 100 VAL A CA 1
ATOM 759 C C . VAL A 1 100 ? 1.222 -5.657 -3.851 1.00 82.94 100 VAL A C 1
ATOM 761 O O . VAL A 1 100 ? 0.912 -4.715 -4.582 1.00 82.94 100 VAL A O 1
ATOM 764 N N . SER A 1 101 ? 0.715 -5.820 -2.631 1.00 89.00 101 SER A N 1
ATOM 765 C CA . SER A 1 101 ? -0.088 -4.798 -1.959 1.00 89.00 101 SER A CA 1
ATOM 766 C C . SER A 1 101 ? 0.828 -3.814 -1.239 1.00 89.00 101 SER A C 1
ATOM 768 O O . SER A 1 101 ? 1.804 -4.214 -0.608 1.00 89.00 101 SER A O 1
ATOM 770 N N . VAL A 1 102 ? 0.511 -2.525 -1.324 1.00 89.88 102 VAL A N 1
ATOM 771 C CA . VAL A 1 102 ? 1.306 -1.453 -0.716 1.00 89.88 102 VAL A CA 1
ATOM 772 C C . VAL A 1 102 ? 0.397 -0.630 0.178 1.00 89.88 102 VAL A C 1
ATOM 774 O O . VAL A 1 102 ? -0.687 -0.223 -0.238 1.00 89.88 102 VAL A O 1
ATOM 777 N N . VAL A 1 103 ? 0.851 -0.369 1.401 1.00 90.69 103 VAL A N 1
ATOM 778 C CA . VAL A 1 103 ? 0.165 0.497 2.361 1.00 90.69 103 VAL A CA 1
ATOM 779 C C . VAL A 1 103 ? 1.124 1.583 2.847 1.00 90.69 103 VAL A C 1
ATOM 781 O O . VAL A 1 103 ? 2.322 1.321 2.980 1.00 90.69 103 VAL A O 1
ATOM 784 N N . PRO A 1 104 ? 0.642 2.806 3.121 1.00 90.81 104 PRO A N 1
ATOM 785 C CA . PRO A 1 104 ? 1.457 3.815 3.783 1.00 90.81 104 PRO A CA 1
ATOM 786 C C . PRO A 1 104 ? 1.928 3.329 5.157 1.00 90.81 104 PRO A C 1
ATOM 788 O O . PRO A 1 104 ? 1.160 2.719 5.903 1.00 90.81 104 PRO A O 1
ATOM 791 N N . LEU A 1 105 ? 3.161 3.678 5.532 1.00 89.69 105 LEU A N 1
ATOM 792 C CA . LEU A 1 105 ? 3.725 3.336 6.843 1.00 89.69 105 LEU A CA 1
ATOM 793 C C . LEU A 1 105 ? 2.867 3.874 8.004 1.00 89.69 105 LEU A C 1
ATOM 795 O O . LEU A 1 105 ? 2.690 3.216 9.023 1.00 89.69 105 LEU A O 1
ATOM 799 N N . SER A 1 106 ? 2.262 5.049 7.832 1.00 91.31 106 SER A N 1
ATOM 800 C CA . SER A 1 106 ? 1.337 5.615 8.818 1.00 91.31 106 SER A CA 1
ATOM 801 C C . SER A 1 106 ? 0.070 4.773 8.997 1.00 91.31 106 SER A C 1
ATOM 803 O O . SER A 1 106 ? -0.416 4.638 10.117 1.00 91.31 106 SER A O 1
ATOM 805 N N . THR A 1 107 ? -0.458 4.183 7.921 1.00 91.31 107 THR A N 1
ATOM 806 C CA . THR A 1 107 ? -1.603 3.264 7.981 1.00 91.31 107 THR A CA 1
ATOM 807 C C . THR A 1 107 ? -1.227 1.980 8.707 1.00 91.31 107 THR A C 1
ATOM 809 O O . THR A 1 107 ? -2.002 1.532 9.546 1.00 91.31 107 THR A O 1
ATOM 812 N N . TRP A 1 108 ? -0.027 1.439 8.451 1.00 90.94 108 TRP A N 1
ATOM 813 C CA . TRP A 1 108 ? 0.508 0.300 9.203 1.00 90.94 108 TRP A CA 1
ATOM 814 C C . TRP A 1 108 ? 0.503 0.589 10.706 1.00 90.94 108 TRP A C 1
ATOM 816 O O . TRP A 1 108 ? -0.211 -0.087 11.441 1.00 90.94 108 TRP A O 1
ATOM 826 N N . HIS A 1 109 ? 1.182 1.653 11.149 1.00 93.06 109 HIS A N 1
ATOM 827 C CA . HIS A 1 109 ? 1.263 1.991 12.574 1.00 93.06 109 HIS A CA 1
ATOM 828 C C . HIS A 1 109 ? -0.109 2.219 13.217 1.00 93.06 109 HIS A C 1
ATOM 830 O O . HIS A 1 109 ? -0.341 1.757 14.330 1.00 93.06 109 HIS A O 1
ATOM 836 N N . LYS A 1 110 ? -1.041 2.881 12.517 1.00 93.44 110 LYS A N 1
ATOM 837 C CA . LYS A 1 110 ? -2.421 3.051 13.005 1.00 93.44 110 LYS A CA 1
ATOM 838 C C . LYS A 1 110 ? -3.159 1.723 13.143 1.00 93.44 110 LYS A C 1
ATOM 840 O O . LYS A 1 110 ? -3.946 1.568 14.067 1.00 93.44 110 LYS A O 1
ATOM 845 N N . SER A 1 111 ? -2.931 0.794 12.218 1.00 89.88 111 SER A N 1
ATOM 846 C CA . SER A 1 111 ? -3.601 -0.506 12.213 1.00 89.88 111 SER A CA 1
ATOM 847 C C . SER A 1 111 ? -3.018 -1.480 13.236 1.00 89.88 111 SER A C 1
ATOM 849 O O . SER A 1 111 ? -3.754 -2.321 13.733 1.00 89.88 111 SER A O 1
ATOM 851 N N . THR A 1 112 ? -1.730 -1.376 13.574 1.00 90.38 112 THR A N 1
ATOM 852 C CA . THR A 1 112 ? -1.041 -2.328 14.462 1.00 90.38 112 THR A CA 1
ATOM 853 C C . THR A 1 112 ? -0.742 -1.789 15.855 1.00 90.38 112 THR A C 1
ATOM 855 O O . THR A 1 112 ? -0.351 -2.558 16.720 1.00 90.38 112 THR A O 1
ATOM 858 N N . GLY A 1 113 ? -0.899 -0.485 16.092 1.00 91.56 113 GLY A N 1
ATOM 859 C CA . GLY A 1 113 ? -0.454 0.140 17.339 1.00 91.56 113 GLY A CA 1
ATOM 860 C C . GLY A 1 113 ? 1.054 0.396 17.389 1.00 91.56 113 GLY A C 1
ATOM 861 O O . GLY A 1 113 ? 1.592 0.644 18.461 1.00 91.56 113 GLY A O 1
ATOM 862 N N . GLY A 1 114 ? 1.737 0.374 16.240 1.00 89.38 114 GLY A N 1
ATOM 863 C CA . GLY A 1 114 ? 3.165 0.684 16.164 1.00 89.38 114 GLY A CA 1
ATOM 864 C C . GLY A 1 114 ? 4.086 -0.525 16.032 1.00 89.38 114 GLY A C 1
ATOM 865 O O . GLY A 1 114 ? 5.297 -0.326 16.059 1.00 89.38 114 GLY A O 1
ATOM 866 N N . GLU A 1 115 ? 3.541 -1.730 15.844 1.00 89.69 115 GLU A N 1
ATOM 867 C CA . GLU A 1 115 ? 4.340 -2.952 15.701 1.00 89.69 115 GLU A CA 1
ATOM 868 C C . GLU A 1 115 ? 5.446 -2.804 14.643 1.00 89.69 115 GLU A C 1
ATOM 870 O O . GLU A 1 115 ? 5.214 -2.191 13.586 1.00 89.69 115 GLU A O 1
ATOM 875 N N . PRO A 1 116 ? 6.644 -3.355 14.906 1.00 89.88 116 PRO A N 1
ATOM 876 C CA . PRO A 1 116 ? 7.761 -3.279 13.980 1.00 89.88 116 PRO A CA 1
ATOM 877 C C . PRO A 1 116 ? 7.445 -4.012 12.671 1.00 89.88 116 PRO A C 1
ATOM 879 O O . PRO A 1 116 ? 6.673 -4.968 12.627 1.00 89.88 116 PRO A O 1
ATOM 882 N N . LEU A 1 117 ? 8.053 -3.537 11.586 1.00 90.12 117 LEU A N 1
ATOM 883 C CA . LEU A 1 117 ? 8.016 -4.214 10.295 1.00 90.12 117 LEU A CA 1
ATOM 884 C C . LEU A 1 117 ? 9.224 -5.135 10.155 1.00 90.12 117 LEU A C 1
ATOM 886 O O . LEU A 1 117 ? 10.335 -4.775 10.547 1.00 90.12 117 LEU A O 1
ATOM 890 N N . GLU A 1 118 ? 9.019 -6.264 9.485 1.00 90.31 118 GLU A N 1
ATOM 891 C CA . GLU A 1 118 ? 10.123 -7.102 9.037 1.00 90.31 118 GLU A CA 1
ATOM 892 C C . GLU A 1 118 ? 10.933 -6.375 7.965 1.00 90.31 118 GLU A C 1
ATOM 894 O O . GLU A 1 118 ? 10.395 -5.611 7.150 1.00 90.31 118 GLU A O 1
ATOM 899 N N . ALA A 1 119 ? 12.237 -6.645 7.931 1.00 86.75 119 ALA A N 1
ATOM 900 C CA . ALA A 1 119 ? 13.111 -6.072 6.922 1.00 86.75 119 ALA A CA 1
ATOM 901 C C . ALA A 1 119 ? 12.631 -6.468 5.515 1.00 86.75 119 ALA A C 1
ATOM 903 O O . ALA A 1 119 ? 12.432 -7.645 5.205 1.00 86.75 119 ALA A O 1
ATOM 904 N N . ALA A 1 120 ? 12.465 -5.471 4.648 1.00 83.44 120 ALA A N 1
ATOM 905 C CA . ALA A 1 120 ? 12.130 -5.673 3.246 1.00 83.44 120 ALA A CA 1
ATOM 906 C C . ALA A 1 120 ? 13.117 -4.917 2.359 1.00 83.44 120 ALA A C 1
ATOM 908 O O . ALA A 1 120 ? 13.378 -3.729 2.552 1.00 83.44 120 ALA A O 1
ATOM 909 N N . GLY A 1 121 ? 13.661 -5.619 1.368 1.00 81.19 121 GLY A N 1
ATOM 910 C CA . GLY A 1 121 ? 14.452 -5.013 0.307 1.00 81.19 121 GLY A CA 1
ATOM 911 C C . GLY A 1 121 ? 13.570 -4.526 -0.842 1.00 81.19 121 GLY A C 1
ATOM 912 O O . GLY A 1 121 ? 12.475 -5.033 -1.066 1.00 81.19 121 GLY A O 1
ATOM 913 N N . GLY A 1 122 ? 14.082 -3.573 -1.619 1.00 86.75 122 GLY A N 1
ATOM 914 C CA . GLY A 1 122 ? 13.474 -3.158 -2.883 1.00 86.75 122 GLY A CA 1
ATOM 915 C C . GLY A 1 122 ? 12.841 -1.769 -2.873 1.00 86.75 122 GLY A C 1
ATOM 916 O O . GLY A 1 122 ? 12.896 -1.010 -1.901 1.00 86.75 122 GLY A O 1
ATOM 917 N N . SER A 1 123 ? 12.289 -1.405 -4.027 1.00 84.94 123 SER A N 1
ATOM 918 C CA . SER A 1 123 ? 11.630 -0.123 -4.241 1.00 84.94 123 SER A CA 1
ATOM 919 C C . SER A 1 123 ? 10.568 -0.208 -5.327 1.00 84.94 123 SER A C 1
ATOM 921 O O . SER A 1 123 ? 10.636 -1.045 -6.227 1.00 84.94 123 SER A O 1
ATOM 923 N N . ILE A 1 124 ? 9.595 0.692 -5.238 1.00 82.31 124 ILE A N 1
ATOM 924 C CA . ILE A 1 124 ? 8.513 0.860 -6.202 1.00 82.31 124 ILE A CA 1
ATOM 925 C C . ILE A 1 124 ? 8.893 2.002 -7.141 1.00 82.31 124 ILE A C 1
ATOM 927 O O . ILE A 1 124 ? 9.255 3.084 -6.678 1.00 82.31 124 ILE A O 1
ATOM 931 N N . LEU A 1 125 ? 8.820 1.763 -8.451 1.00 79.44 125 LEU A N 1
ATOM 932 C CA . LEU A 1 125 ? 8.952 2.809 -9.464 1.00 79.44 125 LEU A CA 1
ATOM 933 C C . LEU A 1 125 ? 7.592 3.486 -9.660 1.00 79.44 125 LEU A C 1
ATOM 935 O O . LEU A 1 125 ? 6.612 2.824 -9.998 1.00 79.44 125 LEU A O 1
ATOM 939 N N . LEU A 1 126 ? 7.535 4.793 -9.434 1.00 79.44 126 LEU A N 1
ATOM 940 C CA . LEU A 1 126 ? 6.342 5.605 -9.644 1.00 79.44 126 LEU A CA 1
ATOM 941 C C . LEU A 1 126 ? 6.214 6.019 -11.116 1.00 79.44 126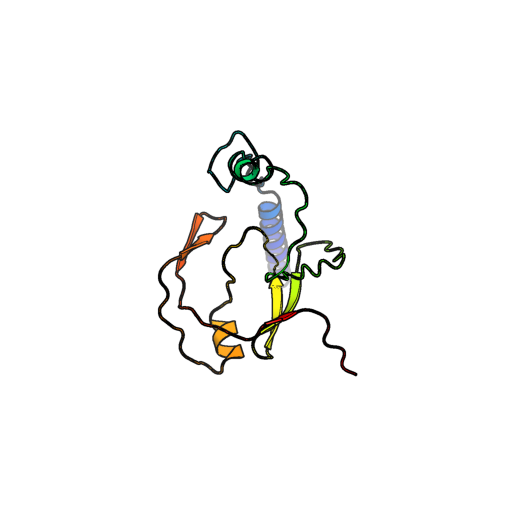 LEU A C 1
ATOM 943 O O . LEU A 1 126 ? 7.187 6.011 -11.870 1.00 79.44 126 LEU A O 1
ATOM 947 N N . GLY A 1 127 ? 5.011 6.438 -11.517 1.00 72.19 127 GLY A N 1
ATOM 948 C CA . GLY A 1 127 ? 4.739 6.892 -12.888 1.00 72.19 127 GLY A CA 1
ATOM 949 C C . GLY A 1 127 ? 5.512 8.149 -13.314 1.00 72.19 127 GLY A C 1
ATOM 950 O O . GLY A 1 127 ? 5.640 8.401 -14.505 1.00 72.19 127 GLY A O 1
ATOM 951 N N . ASP A 1 128 ? 6.054 8.910 -12.360 1.00 81.69 128 ASP A N 1
ATOM 952 C CA . ASP A 1 128 ? 6.927 10.068 -12.596 1.00 81.69 128 ASP A CA 1
ATOM 953 C C .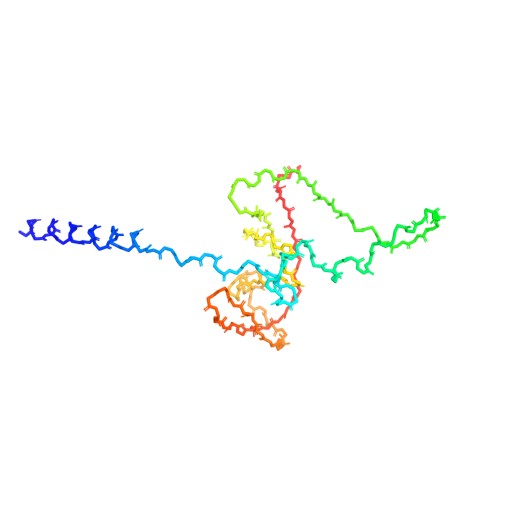 ASP A 1 128 ? 8.426 9.706 -12.647 1.00 81.69 128 ASP A C 1
ATOM 955 O O . ASP A 1 128 ? 9.281 10.587 -12.707 1.00 81.69 128 ASP A O 1
ATOM 959 N N . GLY A 1 129 ? 8.760 8.412 -12.597 1.00 80.44 129 GLY A N 1
ATOM 960 C CA . GLY A 1 129 ? 10.132 7.908 -12.628 1.00 80.44 129 GLY A CA 1
ATOM 961 C C . GLY A 1 129 ? 10.848 7.898 -11.274 1.00 80.44 129 GLY A C 1
ATOM 962 O O . GLY A 1 129 ? 11.943 7.338 -11.176 1.00 80.44 129 GLY A O 1
ATOM 963 N N . ARG A 1 130 ? 10.260 8.450 -10.204 1.00 87.88 130 ARG A N 1
ATOM 964 C CA . ARG A 1 130 ? 10.848 8.368 -8.858 1.00 87.88 130 ARG A CA 1
ATOM 965 C C . ARG A 1 130 ? 10.774 6.941 -8.318 1.00 87.88 130 ARG A C 1
ATOM 967 O O . ARG A 1 130 ? 9.831 6.202 -8.592 1.00 87.88 130 ARG A O 1
ATOM 974 N N . ARG A 1 131 ? 11.756 6.554 -7.497 1.00 86.12 131 ARG A N 1
ATOM 975 C CA . ARG A 1 131 ? 11.765 5.265 -6.786 1.00 86.12 131 ARG A CA 1
ATOM 976 C C . ARG A 1 131 ? 11.508 5.482 -5.302 1.00 86.12 131 ARG A C 1
ATOM 978 O O . ARG A 1 131 ? 12.231 6.234 -4.656 1.00 86.12 131 ARG A O 1
ATOM 985 N N . VAL A 1 132 ? 10.523 4.780 -4.755 1.00 86.12 132 VAL A N 1
ATOM 986 C CA . VAL A 1 132 ? 10.197 4.800 -3.324 1.00 86.12 132 VAL A CA 1
ATOM 987 C C . VAL A 1 132 ? 10.676 3.501 -2.700 1.00 86.12 132 VAL A C 1
ATOM 989 O O . VAL A 1 132 ? 10.250 2.427 -3.120 1.00 86.12 132 VAL A O 1
ATOM 992 N N . ARG A 1 133 ? 11.582 3.574 -1.720 1.00 88.50 133 ARG A N 1
ATOM 993 C CA . ARG A 1 133 ? 12.014 2.379 -0.981 1.00 88.50 133 ARG A CA 1
ATOM 994 C C . ARG A 1 133 ? 10.889 1.839 -0.112 1.00 88.50 133 ARG A C 1
ATOM 996 O O . ARG A 1 133 ? 10.133 2.605 0.477 1.00 88.50 133 ARG A O 1
ATOM 1003 N N . LEU A 1 134 ? 10.835 0.515 -0.011 1.00 88.75 134 LEU A N 1
ATOM 1004 C CA . LEU A 1 134 ? 9.988 -0.151 0.968 1.00 88.75 134 LEU A CA 1
ATOM 1005 C C . LEU A 1 134 ? 10.573 0.073 2.365 1.00 88.75 134 LEU A C 1
ATOM 1007 O O . LEU A 1 134 ? 11.782 -0.044 2.561 1.00 88.75 134 LEU A O 1
ATOM 1011 N N . CYS A 1 135 ? 9.717 0.423 3.322 1.00 88.75 135 CYS A N 1
ATOM 1012 C CA . CYS A 1 135 ? 10.114 0.607 4.721 1.00 88.75 135 CYS A CA 1
ATOM 1013 C C . CYS A 1 135 ? 10.188 -0.723 5.486 1.00 88.75 135 CYS A C 1
ATOM 1015 O O . CYS A 1 135 ? 10.793 -0.775 6.550 1.00 88.75 135 CYS A O 1
ATOM 1017 N N . GLY A 1 136 ? 9.568 -1.775 4.952 1.00 91.00 136 GLY A N 1
ATOM 1018 C CA . GLY A 1 136 ? 9.481 -3.096 5.559 1.00 91.00 136 GLY A CA 1
ATOM 1019 C C . GLY A 1 136 ? 8.310 -3.888 4.980 1.00 91.00 136 GLY A C 1
ATOM 1020 O O . GLY A 1 136 ? 7.669 -3.440 4.023 1.00 91.00 136 GLY A O 1
ATOM 1021 N N . GLN A 1 137 ? 8.041 -5.059 5.547 1.00 92.38 137 GLN A N 1
ATOM 1022 C CA . GLN A 1 137 ? 6.919 -5.920 5.174 1.00 92.38 137 GLN A CA 1
ATOM 1023 C C . GLN A 1 137 ? 6.239 -6.519 6.406 1.00 92.38 137 GLN A C 1
ATOM 1025 O O . GLN A 1 137 ? 6.831 -6.613 7.478 1.00 92.38 137 GLN A O 1
ATOM 1030 N N . GLY A 1 138 ? 4.990 -6.941 6.236 1.00 90.19 138 GLY A N 1
ATOM 1031 C CA . GLY A 1 138 ? 4.222 -7.597 7.282 1.00 90.19 138 GLY A CA 1
ATOM 1032 C C . GLY A 1 138 ? 2.889 -8.122 6.761 1.00 90.19 138 GLY A C 1
ATOM 1033 O O . GLY A 1 138 ? 2.494 -7.835 5.629 1.00 90.19 138 GLY A O 1
ATOM 1034 N N . THR A 1 139 ? 2.205 -8.907 7.591 1.00 90.88 139 THR A N 1
ATOM 1035 C CA . THR A 1 139 ? 0.922 -9.537 7.252 1.00 90.88 139 THR A CA 1
ATOM 1036 C C . THR A 1 139 ? -0.160 -9.016 8.182 1.00 90.88 139 THR A C 1
ATOM 1038 O O . THR A 1 139 ? 0.009 -9.048 9.396 1.00 90.88 139 THR A O 1
ATOM 1041 N N . LEU A 1 140 ? -1.278 -8.559 7.616 1.00 88.06 140 LEU A N 1
ATOM 1042 C CA . LEU A 1 140 ? -2.437 -8.089 8.371 1.00 88.06 140 LEU A CA 1
ATOM 1043 C C . LEU A 1 140 ? -3.725 -8.664 7.786 1.00 88.06 140 LEU A C 1
ATOM 1045 O O . LEU A 1 140 ? -3.813 -8.843 6.566 1.00 88.06 140 LEU A O 1
ATOM 1049 N N . PRO A 1 141 ? -4.745 -8.923 8.622 1.00 90.31 141 PRO A N 1
ATOM 1050 C CA . PRO A 1 141 ? -6.044 -9.336 8.125 1.00 90.31 141 PRO A CA 1
ATOM 1051 C C . PRO A 1 141 ? -6.679 -8.188 7.335 1.00 90.31 141 PRO A C 1
ATOM 1053 O O . PRO A 1 141 ? -6.770 -7.055 7.815 1.00 90.31 141 PRO A O 1
ATOM 1056 N N . LEU A 1 142 ? -7.129 -8.494 6.120 1.00 90.00 142 LEU A N 1
ATOM 1057 C CA . LEU A 1 142 ? -7.827 -7.568 5.239 1.00 90.00 142 LEU A CA 1
ATOM 1058 C C . LEU A 1 142 ? -9.230 -8.092 4.971 1.00 90.00 142 LEU A C 1
ATOM 1060 O O . LEU A 1 142 ? -9.412 -9.242 4.574 1.00 90.00 142 LEU A O 1
ATOM 1064 N N . GLN A 1 143 ? -10.215 -7.222 5.137 1.00 88.56 143 GLN A N 1
ATOM 1065 C CA . GLN A 1 143 ? -11.593 -7.521 4.815 1.00 88.56 143 GLN A CA 1
ATOM 1066 C C . GLN A 1 143 ? -12.129 -6.485 3.812 1.00 88.56 143 GLN A C 1
ATOM 1068 O O . GLN A 1 143 ? -11.841 -5.296 3.940 1.00 88.56 143 GLN A O 1
ATOM 1073 N N . LEU A 1 144 ? -12.898 -6.914 2.808 1.00 85.88 144 LEU A N 1
ATOM 1074 C CA . LEU A 1 144 ? -13.400 -6.059 1.722 1.00 85.88 144 LEU A CA 1
ATOM 1075 C C . LEU A 1 144 ? -14.933 -6.030 1.706 1.00 85.88 144 LEU A C 1
ATOM 1077 O O . LEU A 1 144 ? -15.567 -7.049 1.973 1.00 85.88 144 LEU A O 1
ATOM 1081 N N . GLY A 1 145 ? -15.519 -4.890 1.333 1.00 74.50 145 GLY A N 1
ATOM 1082 C CA . GLY A 1 145 ? -16.963 -4.754 1.111 1.00 74.50 145 GLY A CA 1
ATOM 1083 C C . GLY A 1 145 ? -17.709 -3.991 2.209 1.00 74.50 145 GLY A C 1
ATOM 1084 O O . GLY A 1 145 ? -17.114 -3.278 3.015 1.00 74.50 145 GLY A O 1
ATOM 1085 N N . SER A 1 146 ? -19.043 -4.091 2.195 1.00 64.38 146 SER A N 1
ATOM 1086 C CA . SER A 1 146 ? -19.932 -3.354 3.100 1.00 64.38 146 SER A CA 1
ATOM 1087 C C . SER A 1 146 ? -20.171 -4.093 4.420 1.00 64.38 146 SER A C 1
ATOM 1089 O O . SER A 1 146 ? -20.742 -5.183 4.435 1.00 64.38 146 SER A O 1
ATOM 1091 N N . TRP A 1 147 ? -19.826 -3.447 5.532 1.00 63.81 147 TRP A N 1
ATOM 1092 C CA . TRP A 1 147 ? -19.973 -3.939 6.909 1.00 63.81 147 TRP A CA 1
ATOM 1093 C C . TRP A 1 147 ? -21.339 -3.576 7.506 1.00 63.81 147 TRP A C 1
ATOM 1095 O O . TRP A 1 147 ? -21.405 -2.936 8.553 1.00 63.81 147 TRP A O 1
ATOM 1105 N N . ARG A 1 148 ? -22.452 -3.909 6.843 1.00 50.50 148 ARG A N 1
ATOM 1106 C CA . ARG A 1 148 ? -23.758 -3.849 7.522 1.00 50.50 148 ARG A CA 1
ATOM 1107 C C . ARG A 1 148 ? -23.986 -5.192 8.208 1.00 50.50 148 ARG A C 1
ATOM 1109 O O . ARG A 1 148 ? -24.163 -6.205 7.538 1.00 50.50 148 ARG A O 1
ATOM 1116 N N . GLY A 1 149 ? -23.872 -5.187 9.533 1.00 51.19 149 GLY A N 1
ATOM 1117 C CA . GLY A 1 149 ? -24.110 -6.352 10.379 1.00 51.19 149 GLY A CA 1
ATOM 1118 C C . GLY A 1 149 ? -25.579 -6.777 10.380 1.00 51.19 149 GLY A C 1
ATOM 1119 O O . GLY A 1 149 ? -26.469 -5.953 10.164 1.00 51.19 149 GLY A O 1
ATOM 1120 N N . ARG A 1 150 ? -25.782 -8.077 10.602 1.00 35.88 150 ARG A N 1
ATOM 1121 C CA . ARG A 1 150 ? -26.999 -8.618 11.215 1.00 35.88 150 ARG A CA 1
ATOM 1122 C C . ARG A 1 150 ? -27.019 -8.273 12.697 1.00 35.88 150 ARG A C 1
ATOM 1124 O O . ARG A 1 150 ? -25.906 -8.161 13.259 1.00 35.88 150 ARG A O 1
#

pLDDT: mean 71.2, std 18.44, range [31.88, 93.44]

InterPro domains:
  IPR001878 Zinc finger, CCHC-type [PF00098] (31-47)
  IPR001878 Zinc finger, CCHC-type [PS50158] (32-47)
  IPR001878 Zinc finger, CCHC-type [SM00343] (31-47)
  IPR021109 Aspartic peptidase domain superfamily [SSF50630] (73-123)
  IPR036875 Zinc finger, CCHC-type superfamily [SSF57756] (17-53)

Organism: Trichinella spiralis (NCBI:txid6334)

Foldseek 3Di:
DVVVVVVVVVVVVVVVVVVVPPPDPPPPQCDDPPPGGNPHHVVPDVVVVPPDDPDPDDDDDDDDPPDPPDDPPPDPDFPWFWKAWLNRIDIDGDDPPDPDDDDDPVVVCVNPVHDDAADDADWDQDPVRDTHTDPHDDDTDMGTDDPPDD

Secondary structure (DSSP, 8-state):
-HHHHHHHHHHHHHHHHHHHTSPPPP----S-TTT--SSS-GGG-HHHHTT-----------S------------SSS-EEEEEETTEEEEEE--TT-SS----HHHHHHHHTSPPPBP---EEEPTTS-EEE---B----EEES-----

Radius of gyration: 23.32 Å; chains: 1; bounding box: 42×83×48 Å